Protein AF-A0A117KTT8-F1 (afdb_monomer_lite)

pLDDT: mean 70.77, std 10.26, range [38.59, 86.06]

Organism: Archaeoglobus fulgidus (NCBI:txid2234)

Secondary structure (DSSP, 8-state):
-PPPPP-PPPTTS-HHHHHHHHHHHHHHHHS---HHHHHHHHT--GGG--S---THHHHHHHHHHHHHHHT--

Structure (mmCIF, N/CA/C/O backbone):
data_AF-A0A117KTT8-F1
#
_entry.id   AF-A0A117KTT8-F1
#
loop_
_atom_site.group_PDB
_atom_site.id
_atom_site.type_symbol
_atom_site.label_atom_id
_atom_site.label_alt_id
_atom_site.label_comp_id
_atom_site.label_asym_id
_atom_site.label_entity_id
_atom_site.label_seq_id
_atom_site.pdbx_PDB_ins_code
_atom_site.Cartn_x
_atom_site.Cartn_y
_atom_site.Cartn_z
_atom_site.occupancy
_atom_site.B_iso_or_equiv
_atom_site.auth_seq_id
_atom_site.auth_comp_id
_atom_site.auth_asym_id
_atom_site.auth_atom_id
_atom_site.pdbx_PDB_model_num
ATOM 1 N N . MET A 1 1 ? -2.011 -19.823 0.126 1.00 38.59 1 MET A N 1
ATOM 2 C CA . MET A 1 1 ? -2.286 -19.971 -1.320 1.00 38.59 1 MET A CA 1
ATOM 3 C C . MET A 1 1 ? -1.571 -18.843 -2.047 1.00 38.59 1 MET A C 1
ATOM 5 O O . MET A 1 1 ? -2.071 -17.727 -2.049 1.00 38.59 1 MET A O 1
ATOM 9 N N . SER A 1 2 ? -0.371 -19.087 -2.568 1.00 51.66 2 SER A N 1
ATOM 10 C CA . SER A 1 2 ? 0.353 -18.116 -3.394 1.00 51.66 2 SER A CA 1
ATOM 11 C C . SER A 1 2 ? -0.225 -18.149 -4.811 1.00 51.66 2 SER A C 1
ATOM 13 O O . SER A 1 2 ? -0.213 -19.189 -5.462 1.00 51.66 2 SER A O 1
ATOM 15 N N . LYS A 1 3 ? -0.779 -17.027 -5.283 1.00 58.12 3 LYS A N 1
ATOM 16 C CA . LYS A 1 3 ? -1.145 -16.868 -6.696 1.00 58.12 3 LYS A CA 1
ATOM 17 C C . LYS A 1 3 ? 0.105 -16.451 -7.462 1.00 58.12 3 LYS A C 1
ATOM 19 O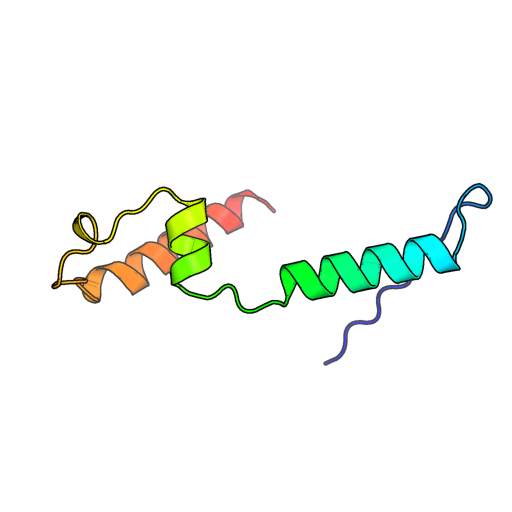 O . LYS A 1 3 ? 0.712 -15.440 -7.126 1.00 58.12 3 LYS A O 1
ATOM 24 N N . GLN A 1 4 ? 0.483 -17.231 -8.468 1.00 60.56 4 GLN A N 1
ATOM 25 C CA . GLN A 1 4 ? 1.566 -16.891 -9.383 1.00 60.56 4 GLN A CA 1
ATOM 26 C C . GLN A 1 4 ? 0.966 -16.200 -10.613 1.00 60.56 4 GLN A C 1
ATOM 28 O O . GLN A 1 4 ? 0.085 -16.756 -11.265 1.00 60.56 4 GLN A O 1
ATOM 33 N N . LEU A 1 5 ? 1.412 -14.975 -10.888 1.00 65.88 5 LEU A N 1
ATOM 34 C CA . LEU A 1 5 ? 1.066 -14.207 -12.085 1.00 65.88 5 LEU A CA 1
ATOM 35 C C . LEU A 1 5 ? 2.252 -14.276 -13.047 1.00 65.88 5 LEU A C 1
ATOM 37 O O . LEU A 1 5 ? 3.364 -13.904 -12.677 1.00 65.88 5 LEU A O 1
ATOM 41 N N . VAL A 1 6 ? 2.006 -14.775 -14.255 1.00 76.62 6 VAL A N 1
ATOM 42 C CA . VAL A 1 6 ? 2.966 -14.764 -15.363 1.00 76.62 6 VAL A CA 1
ATOM 43 C C . VAL A 1 6 ? 2.589 -13.593 -16.263 1.00 76.62 6 VAL A C 1
ATOM 45 O O . VAL A 1 6 ? 1.414 -13.433 -16.591 1.00 76.62 6 VAL A O 1
ATOM 48 N N . ILE A 1 7 ? 3.561 -12.748 -16.595 1.00 76.19 7 ILE A N 1
ATOM 49 C CA . ILE A 1 7 ? 3.363 -11.556 -17.422 1.00 76.19 7 ILE A CA 1
ATOM 50 C C . ILE A 1 7 ? 4.295 -11.687 -18.620 1.00 76.19 7 ILE A C 1
ATOM 52 O O . ILE A 1 7 ? 5.503 -11.818 -18.431 1.00 76.19 7 ILE A O 1
ATOM 56 N N . ASP A 1 8 ? 3.734 -11.633 -19.825 1.00 78.38 8 ASP A N 1
ATOM 57 C CA . ASP A 1 8 ? 4.523 -11.580 -21.053 1.00 78.38 8 ASP A CA 1
ATOM 58 C C . ASP A 1 8 ? 5.093 -10.173 -21.233 1.00 78.38 8 ASP A C 1
ATOM 60 O O . ASP A 1 8 ? 4.359 -9.179 -21.266 1.00 78.38 8 ASP A O 1
ATOM 64 N N . ILE A 1 9 ? 6.419 -10.093 -21.319 1.00 76.88 9 ILE A N 1
ATOM 65 C CA . ILE A 1 9 ? 7.145 -8.833 -21.456 1.00 76.88 9 ILE A CA 1
ATOM 66 C C . ILE A 1 9 ? 7.367 -8.562 -22.950 1.00 76.88 9 ILE A C 1
ATOM 68 O O . ILE A 1 9 ? 7.950 -9.401 -23.637 1.00 76.88 9 ILE A O 1
ATOM 72 N N . PRO A 1 10 ? 6.924 -7.407 -23.476 1.00 79.44 10 PRO A N 1
ATOM 73 C CA . PRO A 1 10 ? 7.198 -7.029 -24.857 1.00 79.44 10 PRO A CA 1
ATOM 74 C C . PRO A 1 10 ? 8.699 -6.854 -25.126 1.00 79.44 10 PRO A C 1
ATOM 76 O O . PRO A 1 10 ? 9.407 -6.287 -24.299 1.00 79.44 10 PRO A O 1
ATOM 79 N N . GLU A 1 11 ? 9.168 -7.226 -26.320 1.00 80.12 11 GLU A N 1
ATOM 80 C CA . GLU A 1 11 ? 10.599 -7.196 -26.692 1.00 80.12 11 GLU A CA 1
ATOM 81 C C . GLU A 1 11 ? 11.261 -5.809 -26.607 1.00 80.12 11 GLU A C 1
ATOM 83 O O . GLU A 1 11 ? 12.475 -5.696 -26.463 1.00 80.12 11 GLU A O 1
ATOM 88 N N . TRP A 1 12 ? 10.475 -4.732 -26.685 1.00 86.06 12 TRP A N 1
ATOM 89 C CA . TRP A 1 12 ? 10.969 -3.358 -26.553 1.00 86.06 12 TRP A CA 1
ATOM 90 C C . TRP A 1 12 ? 11.246 -2.946 -25.099 1.00 86.06 12 TRP A C 1
ATOM 92 O O . TRP A 1 12 ? 11.735 -1.840 -24.856 1.00 86.06 12 TRP A O 1
ATOM 102 N N . MET A 1 13 ? 10.906 -3.796 -24.129 1.00 76.50 13 MET A N 1
ATOM 103 C CA . MET A 1 13 ? 10.961 -3.495 -22.707 1.00 76.50 13 MET A CA 1
ATOM 104 C C . MET A 1 13 ? 12.078 -4.277 -22.012 1.00 76.50 13 MET A C 1
ATOM 106 O O . MET A 1 13 ? 12.234 -5.480 -22.178 1.00 76.50 13 MET A O 1
ATOM 110 N N . ASP A 1 14 ? 12.845 -3.566 -21.193 1.00 84.50 14 ASP A N 1
ATOM 111 C CA . ASP A 1 14 ? 13.941 -4.115 -20.398 1.00 84.50 14 ASP A CA 1
ATOM 112 C C . ASP A 1 14 ? 13.388 -4.860 -19.170 1.00 84.50 14 ASP A C 1
ATOM 114 O O . ASP A 1 14 ? 12.764 -4.257 -18.286 1.00 84.50 14 ASP A O 1
ATOM 118 N N . GLU A 1 15 ? 13.611 -6.176 -19.133 1.00 81.88 15 GLU A N 1
ATOM 119 C CA . GLU A 1 15 ? 13.106 -7.077 -18.095 1.00 81.88 15 GLU A CA 1
ATOM 120 C C . GLU A 1 15 ? 13.583 -6.682 -16.689 1.00 81.88 15 GLU A C 1
ATOM 122 O O . GLU A 1 15 ? 12.784 -6.666 -15.747 1.00 81.88 15 GLU A O 1
ATOM 127 N N . GLU A 1 16 ? 14.851 -6.292 -16.524 1.00 82.50 16 GLU A N 1
ATOM 128 C CA . GLU A 1 16 ? 15.387 -5.921 -15.211 1.00 82.50 16 GLU A CA 1
ATOM 129 C C . GLU A 1 16 ? 14.769 -4.619 -14.700 1.00 82.50 16 GLU A C 1
ATOM 131 O O . GLU A 1 16 ? 14.429 -4.495 -13.515 1.00 82.50 16 GLU A O 1
ATOM 136 N N . LYS A 1 17 ? 14.573 -3.645 -15.595 1.00 81.75 17 LYS A N 1
ATOM 137 C CA . LYS A 1 17 ? 13.909 -2.383 -15.244 1.00 81.75 17 LYS A CA 1
ATOM 138 C C . LYS A 1 17 ? 12.453 -2.606 -14.872 1.00 81.75 17 LYS A C 1
ATOM 140 O O . LYS A 1 17 ? 12.000 -2.038 -13.875 1.00 81.75 17 LYS A O 1
ATOM 145 N N . LEU A 1 18 ? 11.737 -3.443 -15.622 1.00 81.44 18 LEU A N 1
ATOM 146 C CA . LEU A 1 18 ? 10.349 -3.774 -15.317 1.00 81.44 18 LEU A CA 1
ATOM 147 C C . LEU A 1 18 ? 10.244 -4.496 -13.970 1.00 81.44 18 LEU A C 1
ATOM 149 O O . LEU A 1 18 ? 9.427 -4.115 -13.131 1.00 81.44 18 LEU A O 1
ATOM 153 N N . ARG A 1 19 ? 11.113 -5.481 -13.718 1.00 81.50 19 ARG A N 1
ATOM 154 C CA . ARG A 1 19 ? 11.161 -6.209 -12.446 1.00 81.50 19 ARG A CA 1
ATOM 155 C C . ARG A 1 19 ? 11.381 -5.265 -11.267 1.00 81.50 19 ARG A C 1
ATOM 157 O O . ARG A 1 19 ? 10.649 -5.339 -10.281 1.00 81.50 19 ARG A O 1
ATOM 164 N N . ASN A 1 20 ? 12.338 -4.345 -11.375 1.00 82.81 20 ASN A N 1
ATOM 165 C CA . ASN A 1 20 ? 12.593 -3.348 -10.336 1.00 82.81 20 ASN A CA 1
ATOM 166 C C . ASN A 1 20 ? 11.410 -2.390 -10.142 1.00 82.81 20 ASN A C 1
ATOM 168 O O . ASN A 1 20 ? 11.062 -2.077 -9.003 1.00 82.81 20 ASN A O 1
ATOM 172 N N . ALA A 1 21 ? 10.757 -1.959 -11.223 1.00 81.06 21 ALA A N 1
ATOM 173 C CA . ALA A 1 21 ? 9.581 -1.098 -11.147 1.00 81.06 21 ALA A CA 1
A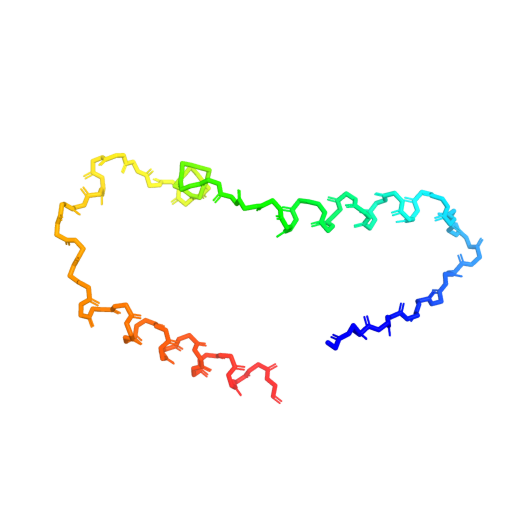TOM 174 C C . ALA A 1 21 ? 8.405 -1.798 -10.448 1.00 81.06 21 ALA A C 1
ATOM 176 O O . ALA A 1 21 ? 7.776 -1.204 -9.572 1.00 81.06 21 ALA A O 1
ATOM 177 N N . ILE A 1 22 ? 8.153 -3.072 -10.771 1.00 81.06 22 ILE A N 1
ATOM 178 C CA . ILE A 1 22 ? 7.121 -3.892 -10.122 1.00 81.06 22 ILE A CA 1
ATOM 179 C C . ILE A 1 22 ? 7.443 -4.069 -8.640 1.00 81.06 22 ILE A C 1
ATOM 181 O O . ILE A 1 22 ? 6.578 -3.832 -7.803 1.00 81.06 22 ILE A O 1
ATOM 185 N N . LEU A 1 23 ? 8.682 -4.422 -8.289 1.00 78.94 23 LEU A N 1
ATOM 186 C CA . LEU A 1 23 ? 9.087 -4.574 -6.889 1.00 78.94 23 LEU A CA 1
ATOM 187 C C . LEU A 1 23 ? 8.927 -3.270 -6.104 1.00 78.94 23 LEU A C 1
ATOM 189 O O . LEU A 1 23 ? 8.432 -3.298 -4.980 1.00 78.94 23 LEU A O 1
ATOM 193 N N . GLN A 1 24 ? 9.269 -2.121 -6.691 1.00 77.00 24 GLN A N 1
ATOM 194 C CA . GLN A 1 24 ? 9.039 -0.825 -6.055 1.00 77.00 24 GLN A CA 1
ATOM 195 C C . GLN A 1 24 ? 7.556 -0.473 -5.936 1.00 77.00 24 GLN A C 1
ATOM 197 O O . GLN A 1 24 ? 7.153 0.095 -4.924 1.00 77.00 24 GLN A O 1
ATOM 202 N N . ALA A 1 25 ? 6.743 -0.782 -6.945 1.00 72.94 25 ALA A N 1
ATOM 203 C CA . ALA A 1 25 ? 5.304 -0.546 -6.912 1.00 72.94 25 ALA A CA 1
ATOM 204 C C . ALA A 1 25 ? 4.635 -1.411 -5.840 1.00 72.94 25 ALA A C 1
ATOM 206 O O . ALA A 1 25 ? 3.870 -0.893 -5.030 1.00 72.94 25 ALA A O 1
ATOM 207 N N . VAL A 1 26 ? 4.993 -2.697 -5.776 1.00 72.44 26 VAL A N 1
ATOM 208 C CA . VAL A 1 26 ? 4.550 -3.610 -4.720 1.00 72.44 26 VAL A CA 1
ATOM 209 C C . VAL A 1 26 ? 5.019 -3.097 -3.370 1.00 72.44 26 VAL A C 1
ATOM 211 O O . VAL A 1 26 ? 4.187 -2.965 -2.489 1.00 72.44 26 VAL A O 1
ATOM 214 N N . PHE A 1 27 ? 6.290 -2.725 -3.205 1.00 70.00 27 PHE A N 1
ATOM 215 C CA . PHE A 1 27 ? 6.812 -2.177 -1.948 1.00 70.00 27 PHE A CA 1
ATOM 216 C C . PHE A 1 27 ? 6.090 -0.896 -1.516 1.00 70.00 27 PHE A C 1
ATOM 218 O O . PHE A 1 27 ? 5.792 -0.729 -0.342 1.00 70.00 27 PHE A O 1
ATOM 225 N N . LYS A 1 28 ? 5.754 -0.000 -2.451 1.00 68.50 28 LYS A N 1
ATOM 226 C CA . LYS A 1 28 ? 4.949 1.198 -2.167 1.00 68.50 28 LYS A CA 1
ATOM 227 C C . LYS A 1 28 ? 3.505 0.853 -1.799 1.00 68.50 28 LYS A C 1
ATOM 229 O O . LYS A 1 28 ? 2.946 1.513 -0.936 1.00 68.50 28 LYS A O 1
ATOM 234 N N . ALA A 1 29 ? 2.923 -0.162 -2.433 1.00 66.06 29 ALA A N 1
ATOM 235 C CA . ALA A 1 29 ? 1.560 -0.617 -2.166 1.00 66.06 29 ALA A CA 1
ATOM 236 C C . ALA A 1 29 ? 1.440 -1.473 -0.889 1.00 66.06 29 ALA A C 1
ATOM 238 O O . ALA A 1 29 ? 0.377 -1.514 -0.282 1.00 66.06 29 ALA A O 1
ATOM 239 N N . THR A 1 30 ? 2.517 -2.158 -0.492 1.00 59.62 30 THR A N 1
ATOM 240 C CA . THR A 1 30 ? 2.611 -3.002 0.716 1.00 59.62 30 THR A CA 1
ATOM 241 C C . THR A 1 30 ? 3.293 -2.307 1.883 1.00 59.62 30 THR A C 1
ATOM 243 O O . THR A 1 30 ? 3.339 -2.871 2.974 1.00 59.62 30 THR A O 1
ATOM 246 N N . ARG A 1 31 ? 3.788 -1.078 1.701 1.00 59.53 31 ARG A N 1
ATOM 247 C CA . ARG A 1 31 ? 4.126 -0.216 2.828 1.00 59.53 31 ARG A CA 1
ATOM 248 C C . ARG A 1 31 ? 2.823 0.001 3.587 1.00 59.53 31 ARG A C 1
ATOM 250 O O . ARG A 1 31 ? 1.910 0.628 3.057 1.00 59.53 31 ARG A O 1
ATOM 257 N N . GLU A 1 32 ? 2.723 -0.562 4.787 1.00 62.16 32 GLU A N 1
ATOM 258 C CA . GLU A 1 32 ? 1.714 -0.147 5.754 1.00 62.16 32 GLU A CA 1
ATOM 259 C C . GLU A 1 32 ? 1.875 1.363 5.899 1.00 62.16 32 GLU A C 1
ATOM 261 O O . GLU A 1 32 ? 2.851 1.843 6.478 1.00 62.16 32 GLU A O 1
ATOM 266 N N . LEU A 1 33 ? 0.989 2.114 5.246 1.00 61.03 33 LEU A N 1
ATOM 267 C CA . LEU A 1 33 ? 0.976 3.556 5.379 1.00 61.03 33 LEU A CA 1
ATOM 268 C C . LEU A 1 33 ? 0.679 3.822 6.845 1.00 61.03 33 LEU A C 1
ATOM 270 O O . LEU A 1 33 ? -0.345 3.378 7.373 1.00 61.03 33 LEU A O 1
ATOM 274 N N . SER A 1 34 ? 1.597 4.517 7.506 1.00 67.94 34 SER A N 1
ATOM 275 C CA . SER A 1 34 ? 1.339 4.975 8.862 1.00 67.94 34 SER A CA 1
ATOM 276 C C . SER A 1 34 ? 0.082 5.844 8.856 1.00 67.94 34 SER A C 1
ATOM 278 O O . SER A 1 34 ? -0.220 6.526 7.872 1.00 67.94 34 SER A O 1
ATOM 280 N N . ILE A 1 35 ? -0.667 5.832 9.957 1.00 65.88 35 ILE A N 1
ATOM 281 C CA . ILE A 1 35 ? -1.884 6.644 10.089 1.00 65.88 35 ILE A CA 1
ATOM 282 C C . ILE A 1 35 ? -1.581 8.124 9.786 1.00 65.88 35 ILE A C 1
ATOM 284 O O . ILE A 1 35 ? -2.374 8.785 9.119 1.00 65.88 35 ILE A O 1
ATOM 288 N N . GLU A 1 36 ? -0.403 8.620 10.168 1.00 69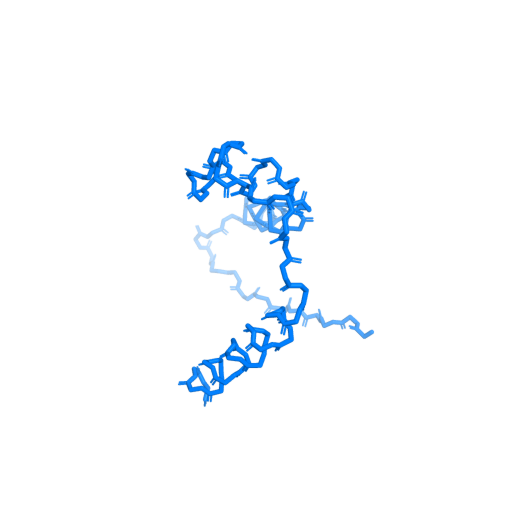.19 36 GLU A N 1
ATOM 289 C CA . GLU A 1 36 ? 0.098 9.955 9.814 1.00 69.19 36 GLU A CA 1
ATOM 290 C C . GLU A 1 36 ? 0.244 10.192 8.302 1.00 69.19 36 GLU A C 1
ATOM 292 O O . GLU A 1 36 ? -0.139 11.253 7.804 1.00 69.19 36 GLU A O 1
ATOM 297 N N . GLU A 1 37 ? 0.774 9.227 7.549 1.00 68.31 37 GLU A N 1
ATOM 298 C CA . GLU A 1 37 ? 0.888 9.331 6.089 1.00 68.31 37 GLU A CA 1
ATOM 299 C C . GLU A 1 37 ? -0.493 9.338 5.426 1.00 68.31 37 GLU A C 1
ATOM 301 O O . GLU A 1 37 ? -0.742 10.158 4.539 1.00 68.31 37 GLU A O 1
ATOM 306 N N . VAL A 1 38 ? -1.414 8.496 5.904 1.00 69.38 38 VAL A N 1
ATOM 307 C CA . VAL A 1 38 ? -2.805 8.465 5.426 1.00 69.38 38 VAL A CA 1
ATOM 308 C C . VAL A 1 38 ? -3.510 9.796 5.708 1.00 69.38 38 VAL A C 1
ATOM 310 O O . VAL A 1 38 ? -4.127 10.366 4.808 1.00 69.38 38 VAL A O 1
ATOM 313 N N . ARG A 1 39 ? -3.370 10.345 6.922 1.00 71.62 39 ARG A N 1
ATOM 314 C CA . ARG A 1 39 ? -3.933 11.654 7.301 1.00 71.62 39 ARG A CA 1
ATOM 315 C C . ARG A 1 39 ? -3.428 12.767 6.397 1.00 71.62 39 ARG A C 1
ATOM 317 O O . ARG A 1 39 ? -4.225 13.534 5.860 1.00 71.62 39 ARG A O 1
ATOM 324 N N . LYS A 1 40 ? -2.114 12.809 6.162 1.00 73.62 40 LYS A N 1
ATOM 325 C CA . LYS A 1 40 ? -1.489 13.805 5.286 1.00 73.62 40 LYS A CA 1
ATOM 326 C C . LYS A 1 40 ? -1.997 13.705 3.849 1.00 73.62 40 LYS A C 1
ATOM 328 O O . LYS A 1 40 ? -2.244 14.734 3.227 1.00 73.62 40 LYS A O 1
ATOM 333 N N . MET A 1 41 ? -2.164 12.491 3.325 1.00 71.31 41 MET A N 1
ATOM 334 C CA . MET A 1 41 ? -2.707 12.273 1.979 1.00 71.31 41 MET A CA 1
ATOM 335 C C . MET A 1 41 ? -4.164 12.731 1.849 1.00 71.31 41 MET A C 1
ATOM 337 O O . MET A 1 41 ? -4.545 13.236 0.798 1.00 71.31 41 MET A O 1
ATOM 341 N N . LEU A 1 42 ? -4.960 12.579 2.909 1.00 73.69 42 LEU A N 1
ATOM 342 C CA . LEU A 1 42 ? -6.368 12.982 2.943 1.00 73.69 42 LEU A CA 1
ATOM 343 C C . LEU A 1 42 ? -6.579 14.441 3.383 1.00 73.69 42 LEU A C 1
ATOM 345 O O . LEU A 1 42 ? -7.716 14.901 3.428 1.00 73.69 42 LEU A O 1
ATOM 349 N N . GLY A 1 43 ? -5.504 15.174 3.696 1.00 78.12 43 GLY A N 1
ATOM 350 C CA . GLY A 1 43 ? -5.579 16.556 4.177 1.00 78.12 43 GLY A CA 1
ATOM 351 C C . GLY A 1 43 ? -6.213 16.702 5.564 1.00 78.12 43 GLY A C 1
ATOM 352 O O . GLY A 1 43 ? -6.653 17.795 5.906 1.00 78.12 43 GLY A O 1
ATOM 353 N N . ILE A 1 44 ? -6.259 15.617 6.342 1.00 73.50 44 ILE A N 1
ATOM 354 C CA . ILE A 1 44 ? -6.856 15.563 7.680 1.00 73.50 44 ILE A CA 1
ATOM 355 C C . ILE A 1 44 ? -5.854 16.142 8.678 1.00 73.50 44 ILE A C 1
ATOM 357 O O . ILE A 1 44 ? -4.728 15.648 8.795 1.00 73.50 44 ILE A O 1
ATOM 361 N N . LYS A 1 45 ? -6.258 17.182 9.401 1.00 79.06 45 LYS A N 1
ATOM 362 C CA . LYS A 1 45 ? -5.487 17.769 10.497 1.00 79.06 45 LYS A CA 1
ATOM 363 C C . LYS A 1 45 ? -5.777 17.052 11.804 1.00 79.06 45 LYS A C 1
ATOM 365 O O . LYS A 1 45 ? -6.799 16.394 11.963 1.00 79.06 45 LYS A O 1
ATOM 370 N N . SER A 1 46 ? -4.889 17.230 12.775 1.00 69.38 46 SER A N 1
ATOM 371 C CA . SER A 1 46 ? -5.075 16.688 14.122 1.00 69.38 46 SER A CA 1
ATOM 372 C C . SER A 1 46 ? -6.364 17.193 14.774 1.00 69.38 46 SER A C 1
ATOM 374 O O . SER A 1 46 ? -6.999 16.452 15.509 1.00 69.38 46 SER A O 1
ATOM 376 N N . GLU A 1 47 ? -6.762 18.432 14.469 1.00 74.88 47 GLU A N 1
ATOM 377 C CA . GLU A 1 47 ? -8.006 19.039 14.960 1.00 74.88 47 GLU A CA 1
ATOM 378 C C . GLU A 1 47 ? -9.276 18.414 14.357 1.00 74.88 47 GLU A C 1
ATOM 380 O O . GLU A 1 47 ? -10.347 18.530 14.946 1.00 74.88 47 GLU A O 1
ATOM 385 N N . ASP A 1 48 ? -9.163 17.753 13.198 1.00 67.50 48 ASP A N 1
ATOM 386 C CA . ASP A 1 48 ? -10.280 17.067 12.531 1.00 67.50 48 ASP A CA 1
ATOM 387 C C . ASP A 1 48 ? -10.549 15.680 13.145 1.00 67.50 48 ASP A C 1
ATOM 389 O O . ASP A 1 48 ? -11.518 15.005 12.793 1.00 67.50 48 ASP A O 1
ATOM 393 N N . LEU A 1 49 ? -9.672 15.227 14.047 1.00 66.56 49 LEU A N 1
ATOM 394 C CA . LEU A 1 49 ? -9.806 13.965 14.758 1.00 66.56 49 LEU A CA 1
ATOM 395 C C . LEU A 1 49 ? -10.675 14.196 15.993 1.00 66.56 49 LEU A C 1
ATOM 397 O O . LEU A 1 49 ? -10.218 14.728 17.000 1.00 66.56 49 LEU A O 1
ATOM 401 N N . THR A 1 50 ? -11.938 13.796 15.921 1.00 63.41 50 THR A N 1
ATOM 402 C CA . THR A 1 50 ? -12.809 13.751 17.096 1.00 63.41 50 THR A CA 1
ATOM 403 C C . THR A 1 50 ? -12.415 12.568 17.985 1.00 63.41 50 THR A C 1
ATOM 405 O O . THR A 1 50 ? -12.263 11.453 17.484 1.00 63.41 50 THR A O 1
ATOM 408 N N . ASP A 1 51 ? -12.281 12.788 19.298 1.00 55.59 51 ASP A N 1
ATOM 409 C CA . ASP A 1 51 ? -11.942 11.739 20.283 1.00 55.59 51 ASP A CA 1
ATOM 410 C C . ASP A 1 51 ? -12.973 10.592 20.318 1.00 55.59 51 ASP A C 1
ATOM 412 O O . ASP A 1 51 ? -12.668 9.465 20.706 1.00 55.59 51 ASP A O 1
ATOM 416 N N . GLU A 1 52 ? -14.188 10.855 19.842 1.00 54.16 52 GLU A N 1
ATOM 417 C CA . GLU A 1 52 ? -15.247 9.870 19.664 1.00 54.16 52 GLU A CA 1
ATOM 41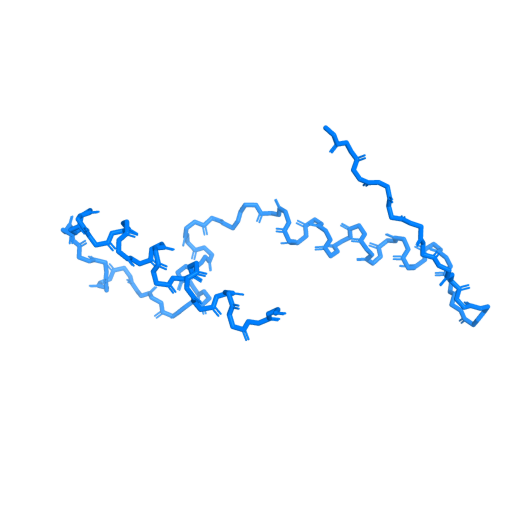8 C C . GLU A 1 52 ? -15.277 9.401 18.204 1.00 54.16 52 GLU A C 1
ATOM 420 O O . GLU A 1 52 ? -16.058 9.874 17.377 1.00 54.16 52 GLU A O 1
ATOM 425 N N . LEU A 1 53 ? -14.410 8.447 17.859 1.00 54.16 53 LEU A N 1
ATOM 426 C CA . LEU A 1 53 ? -14.724 7.548 16.752 1.00 54.16 53 LEU A CA 1
ATOM 427 C C . LEU A 1 53 ? -15.871 6.665 17.232 1.00 54.16 53 LEU A C 1
ATOM 429 O O . LEU A 1 53 ? -15.645 5.694 17.952 1.00 54.16 53 LEU A O 1
ATOM 433 N N . ASP A 1 54 ? -17.097 7.020 16.858 1.00 52.56 54 ASP A N 1
ATOM 434 C CA . ASP A 1 54 ? -18.256 6.165 17.075 1.00 52.56 54 ASP A CA 1
ATOM 435 C C . ASP A 1 54 ? -18.055 4.868 16.276 1.00 52.56 54 ASP A C 1
ATOM 437 O O . ASP A 1 54 ? -18.283 4.785 15.063 1.00 52.56 54 ASP A O 1
ATOM 441 N N . VAL A 1 55 ? -17.503 3.861 16.956 1.00 55.53 55 VAL A N 1
ATOM 442 C CA . VAL A 1 55 ? -17.067 2.580 16.382 1.00 55.53 55 VAL A CA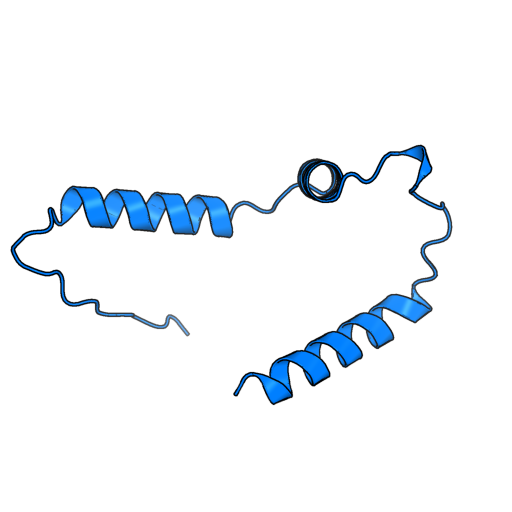 1
ATOM 443 C C . VAL A 1 55 ? -18.242 1.856 15.712 1.00 55.53 55 VAL A C 1
ATOM 445 O O . VAL A 1 55 ? -18.047 1.040 14.812 1.00 55.53 55 VAL A O 1
ATOM 448 N N . GLU A 1 56 ? -19.473 2.230 16.071 1.00 55.12 56 GLU A N 1
ATOM 449 C CA . GLU A 1 56 ? -20.720 1.756 15.476 1.00 55.12 56 GLU A CA 1
ATOM 450 C C . GLU A 1 56 ? -20.837 2.071 13.965 1.00 55.12 56 GLU A C 1
ATOM 452 O O . GLU A 1 56 ? -21.566 1.398 13.227 1.00 55.12 56 GLU A O 1
ATOM 457 N N . GLY A 1 57 ? -20.087 3.061 13.464 1.00 58.12 57 GLY A N 1
ATOM 458 C CA . GLY A 1 57 ? -20.062 3.448 12.051 1.00 58.12 57 GLY A CA 1
ATOM 459 C C . GLY A 1 57 ? -19.129 2.620 11.158 1.00 58.12 57 GLY A C 1
ATOM 460 O O . GLY A 1 57 ? -19.311 2.612 9.936 1.00 58.12 57 GLY A O 1
ATOM 461 N N . VAL A 1 58 ? -18.149 1.907 11.726 1.00 62.62 58 VAL A N 1
ATOM 462 C CA . VAL A 1 58 ? -17.085 1.235 10.953 1.00 62.62 58 VAL A CA 1
ATOM 463 C C . VAL A 1 58 ? -17.628 0.035 10.176 1.00 62.62 58 VAL A C 1
ATOM 465 O O . VAL A 1 58 ? -17.374 -0.090 8.976 1.00 62.62 58 VAL A O 1
ATOM 468 N N . GLU A 1 59 ? -18.448 -0.804 10.809 1.00 68.50 59 GLU A N 1
ATOM 469 C CA . GLU A 1 59 ? -19.122 -1.927 10.148 1.00 68.50 59 GLU A CA 1
ATOM 470 C C . GLU A 1 59 ? -20.026 -1.448 9.002 1.00 68.50 59 GLU A C 1
ATOM 472 O O . GLU A 1 59 ? -20.014 -2.021 7.912 1.00 68.50 59 GLU A O 1
ATOM 477 N N . LYS A 1 60 ? -20.755 -0.341 9.203 1.00 72.12 60 LYS A N 1
ATOM 478 C CA . LYS A 1 60 ? -21.630 0.251 8.176 1.00 72.12 60 LYS A CA 1
ATOM 479 C C . LYS A 1 60 ? -20.836 0.814 6.996 1.00 72.12 60 LYS A C 1
ATOM 481 O O . LYS A 1 60 ? -21.247 0.642 5.849 1.00 72.12 60 LYS A O 1
ATOM 486 N N . LEU A 1 61 ? -19.697 1.462 7.253 1.00 75.12 61 LEU A N 1
ATOM 487 C CA . LEU A 1 61 ? -18.776 1.923 6.209 1.00 75.12 61 LEU A CA 1
ATOM 488 C C . LEU A 1 61 ? -18.208 0.746 5.412 1.00 75.12 61 LEU A C 1
ATOM 490 O O . LEU A 1 61 ? -18.144 0.797 4.183 1.00 75.12 61 LEU A O 1
ATOM 494 N N . ARG A 1 62 ? -17.853 -0.341 6.101 1.00 76.44 62 ARG A N 1
ATOM 495 C CA . ARG A 1 62 ? -17.310 -1.550 5.482 1.00 76.44 62 ARG A CA 1
ATOM 496 C C . ARG A 1 62 ? -18.335 -2.265 4.603 1.00 76.44 62 ARG A C 1
ATOM 498 O O . ARG A 1 62 ? -17.982 -2.719 3.517 1.00 76.44 62 ARG A O 1
ATOM 505 N N . GLU A 1 63 ? -19.590 -2.344 5.036 1.00 81.69 63 GLU A N 1
ATOM 506 C CA . GLU A 1 63 ? -20.679 -2.903 4.226 1.00 81.69 63 GLU A CA 1
ATOM 507 C C . GLU A 1 63 ? -20.998 -2.026 3.008 1.00 81.69 63 GLU A C 1
ATOM 509 O O . GLU A 1 63 ? -21.085 -2.549 1.897 1.00 81.69 63 GLU A O 1
ATOM 514 N N . LYS A 1 64 ? -21.044 -0.694 3.161 1.00 80.25 64 LYS A N 1
ATOM 515 C CA . LYS A 1 64 ? -21.189 0.231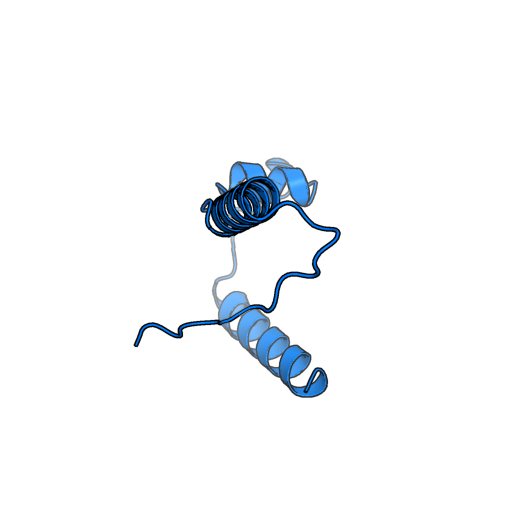 2.020 1.00 80.25 64 LYS A CA 1
ATOM 516 C C . LYS A 1 64 ? -20.091 0.053 0.975 1.00 80.25 64 LYS A C 1
ATOM 518 O O . LYS A 1 64 ? -20.368 0.064 -0.223 1.00 80.25 64 LYS A O 1
ATOM 523 N N . GLU A 1 65 ? -18.849 -0.116 1.416 1.00 82.69 65 GLU A N 1
ATOM 524 C CA . GLU A 1 65 ? -17.727 -0.296 0.498 1.00 82.69 65 GLU A CA 1
ATOM 525 C C . GLU A 1 65 ? -17.783 -1.656 -0.214 1.00 82.69 65 GLU A C 1
ATOM 527 O O . GLU A 1 65 ? -17.541 -1.734 -1.420 1.00 82.69 65 GLU A O 1
ATOM 532 N N . LYS A 1 66 ? -18.196 -2.726 0.483 1.00 84.31 66 LYS A N 1
ATOM 533 C CA . LYS A 1 66 ? -18.474 -4.022 -0.158 1.00 84.31 66 LYS A CA 1
ATOM 534 C C . LYS A 1 66 ? -19.571 -3.907 -1.212 1.00 84.31 66 LYS A C 1
ATOM 536 O O . LYS A 1 66 ? -19.437 -4.501 -2.277 1.00 84.31 66 LYS A O 1
ATOM 541 N N . GLU A 1 67 ? -20.647 -3.175 -0.933 1.00 83.75 67 GLU A N 1
ATOM 542 C CA . GLU A 1 67 ? -21.712 -2.946 -1.910 1.00 83.75 67 GLU A CA 1
ATOM 543 C C . GLU A 1 67 ? -21.211 -2.172 -3.125 1.00 83.75 67 GLU A C 1
ATOM 545 O O . GLU A 1 67 ? -21.462 -2.604 -4.245 1.00 83.75 67 GLU A O 1
ATOM 550 N N . ARG A 1 68 ? -20.439 -1.095 -2.937 1.00 83.62 68 ARG A N 1
ATOM 551 C CA . ARG A 1 68 ? -19.842 -0.328 -4.042 1.00 83.62 68 ARG A CA 1
ATOM 552 C C . ARG A 1 68 ? -19.006 -1.214 -4.968 1.00 83.62 68 ARG A C 1
ATOM 554 O O . ARG A 1 68 ? -19.107 -1.102 -6.187 1.00 83.62 68 ARG A O 1
ATOM 561 N N . LEU A 1 69 ? -18.208 -2.112 -4.393 1.00 79.38 69 LEU A N 1
ATOM 562 C CA . LEU A 1 69 ? -17.347 -3.028 -5.144 1.00 79.38 69 LEU A CA 1
ATOM 563 C C . LEU A 1 69 ? -18.121 -4.118 -5.900 1.00 79.38 69 LEU A C 1
ATOM 565 O O . LEU A 1 69 ? -17.613 -4.612 -6.903 1.00 79.38 69 LEU A O 1
ATOM 569 N N . LYS A 1 70 ? -19.346 -4.466 -5.479 1.00 77.06 70 LYS A N 1
ATOM 570 C CA . LYS A 1 70 ? -20.210 -5.405 -6.221 1.00 77.06 70 LYS A CA 1
ATOM 571 C C . LYS A 1 70 ? -20.686 -4.856 -7.567 1.00 77.06 70 LYS A C 1
ATOM 573 O O . LYS A 1 70 ? -21.068 -5.650 -8.407 1.00 77.06 70 LYS A O 1
ATOM 578 N N . TRP A 1 71 ? -20.682 -3.538 -7.765 1.00 66.31 71 TRP A N 1
ATOM 579 C CA . TRP A 1 71 ? -21.086 -2.901 -9.028 1.00 66.31 71 TRP A CA 1
ATOM 580 C C . TRP A 1 71 ? -19.911 -2.651 -9.987 1.00 66.31 71 TRP A C 1
ATOM 582 O O . TRP A 1 71 ? -20.103 -2.092 -11.064 1.00 66.31 71 TRP A O 1
ATOM 592 N N . LEU A 1 72 ? -18.691 -3.015 -9.581 1.00 62.59 72 LEU A N 1
ATOM 593 C CA . LEU A 1 72 ? -17.458 -2.863 -10.364 1.00 62.59 72 LEU A CA 1
ATOM 594 C C . LEU A 1 72 ? -17.035 -4.159 -11.083 1.00 62.59 72 LEU A C 1
ATOM 596 O O . LEU A 1 72 ? -16.028 -4.147 -11.789 1.00 62.59 72 LEU A O 1
ATOM 600 N N . TYR A 1 73 ? -17.806 -5.237 -10.920 1.00 49.50 73 TYR A N 1
ATOM 601 C CA . TYR A 1 73 ? -17.660 -6.544 -11.568 1.00 49.50 73 TYR A CA 1
ATOM 602 C C . TYR A 1 73 ? -19.033 -7.073 -11.981 1.00 49.50 73 TYR A C 1
ATOM 604 O O . TYR A 1 73 ? -19.069 -7.900 -12.917 1.00 49.50 73 TYR A O 1
#

Foldseek 3Di:
DDDDDDDDDDPVDDPVVVVVVVVVVVVVVPPPQPPVNVCVVVVHDPVNDDPDPVVVCVVVVVVVVVVVVVVVD

Sequence (73 aa):
MSKQLVIDIPEWMDEEKLRNAILQAVFKATRELSIEEVRKMLGIKSEDLTDELDVEGVEKLREKEKERLKWLY

Radius of gyration: 19.07 Å; chains: 1; bounding box: 37×39×47 Å